Protein AF-A0A2H1INW1-F1 (afdb_monomer_lite)

Foldseek 3Di:
DVVVVVVVVVVVVVVLVVLVVQLVPDPDPVSVLVSCVVNLVLLLVLLVLVVLAVVLVPDPDDDPDPVSNVSSVVSYDDVSVVVSVVSVVSVCVSVPPVDDPDPVVVVSVVSNVVSNVVVVVVVVVVVVD

Secondary structure (DSSP, 8-state):
-HHHHHHHHHHHHHHHHHHHHHHHH-SSHHHHHHHHHHTTHHHHHHHHHHHHHHHHHS--SPPSSHHHHHHHHHTSSHHHHHHHHHHHHHHHHHS-TTS-SSHHHHHHHHHHHHHHHHHHHHHHHHH--

Structure (mmCIF, N/CA/C/O backbone):
data_AF-A0A2H1INW1-F1
#
_entry.id   AF-A0A2H1INW1-F1
#
loop_
_atom_site.group_PDB
_atom_site.id
_atom_site.type_symbol
_atom_site.label_atom_id
_atom_site.label_alt_id
_atom_site.label_comp_id
_atom_site.label_asym_id
_atom_site.label_entity_id
_atom_site.label_seq_id
_atom_site.pdbx_PDB_ins_code
_atom_site.Cartn_x
_atom_site.Cartn_y
_atom_site.Cartn_z
_atom_site.occupancy
_atom_site.B_iso_or_equiv
_atom_site.auth_seq_id
_atom_site.auth_comp_id
_atom_site.auth_asym_id
_atom_site.auth_atom_id
_atom_site.pdbx_PDB_model_num
ATOM 1 N N . MET A 1 1 ? -29.431 -21.034 15.751 1.00 42.38 1 MET A N 1
ATOM 2 C CA . MET A 1 1 ? -27.951 -20.946 15.771 1.00 42.38 1 MET A CA 1
ATOM 3 C C . MET A 1 1 ? -27.394 -20.674 14.377 1.00 42.38 1 MET A C 1
ATOM 5 O O . MET A 1 1 ? -26.698 -19.687 14.225 1.00 42.38 1 MET A O 1
ATOM 9 N N . ARG A 1 2 ? -27.763 -21.457 13.350 1.00 32.91 2 ARG A N 1
ATOM 10 C CA . ARG A 1 2 ? -27.374 -21.204 11.948 1.00 32.91 2 ARG A CA 1
ATOM 11 C C . ARG A 1 2 ? -27.793 -19.817 11.432 1.00 32.91 2 ARG A C 1
ATOM 13 O O . ARG A 1 2 ? -26.961 -19.121 10.873 1.00 32.91 2 ARG A O 1
ATOM 20 N N . ASP A 1 3 ? -29.026 -19.391 11.699 1.00 37.69 3 ASP A N 1
ATOM 21 C CA . ASP A 1 3 ? -29.529 -18.086 11.225 1.00 37.69 3 ASP A CA 1
ATOM 22 C C . ASP A 1 3 ? -28.890 -16.890 11.952 1.00 37.69 3 ASP A C 1
ATOM 24 O O . ASP A 1 3 ? -28.672 -15.846 11.351 1.00 37.69 3 ASP A O 1
ATOM 28 N N . TYR A 1 4 ? -28.512 -17.074 13.222 1.00 35.31 4 TYR A N 1
ATOM 29 C CA . TYR A 1 4 ? -27.786 -16.074 14.014 1.00 35.31 4 TYR A CA 1
ATOM 30 C C . TYR A 1 4 ? -26.374 -15.841 13.454 1.00 35.31 4 TYR A C 1
ATOM 32 O O . TYR A 1 4 ? -25.963 -14.706 13.274 1.00 35.31 4 TYR A O 1
ATOM 40 N N . LEU A 1 5 ? -25.667 -16.915 13.084 1.00 30.55 5 LEU A N 1
ATOM 41 C CA . LEU A 1 5 ? -24.337 -16.823 12.469 1.00 30.55 5 LEU A CA 1
ATOM 42 C C . LEU A 1 5 ? -24.370 -16.159 11.085 1.00 30.55 5 LEU A C 1
ATOM 44 O O . LEU A 1 5 ? -23.431 -15.459 10.723 1.00 30.55 5 LEU A O 1
ATOM 48 N N . VAL A 1 6 ? -25.445 -16.356 10.314 1.00 43.06 6 VAL A N 1
ATOM 49 C CA . VAL A 1 6 ? -25.627 -15.680 9.017 1.00 43.06 6 VAL A CA 1
ATOM 50 C C . VAL A 1 6 ? -25.872 -14.180 9.210 1.00 43.06 6 VAL A C 1
ATOM 52 O O . VAL A 1 6 ? -25.304 -13.379 8.472 1.00 43.06 6 VAL A O 1
ATOM 55 N N . GLN A 1 7 ? -26.665 -13.794 10.213 1.00 44.22 7 GLN A N 1
ATOM 56 C CA . GLN A 1 7 ? -26.889 -12.387 10.560 1.00 44.22 7 GLN A CA 1
ATOM 57 C C . GLN A 1 7 ? -25.626 -11.701 11.086 1.00 44.22 7 GLN A C 1
ATOM 59 O O . GLN A 1 7 ? -25.299 -10.614 10.616 1.00 44.22 7 GLN A O 1
ATOM 64 N N . ASP A 1 8 ? -24.899 -12.341 12.004 1.00 39.91 8 ASP A N 1
ATOM 65 C CA . ASP A 1 8 ? -23.635 -11.813 12.531 1.00 39.91 8 ASP A CA 1
ATOM 66 C C . ASP A 1 8 ? -22.597 -11.648 11.414 1.00 39.91 8 ASP A C 1
ATOM 68 O O . ASP A 1 8 ? -21.902 -10.636 11.365 1.00 39.91 8 ASP A O 1
ATOM 72 N N . TYR A 1 9 ? -22.535 -12.586 10.463 1.00 37.12 9 TYR A N 1
ATOM 73 C CA . TYR A 1 9 ? -21.643 -12.485 9.308 1.00 37.12 9 TYR A CA 1
ATOM 74 C C . TYR A 1 9 ? -21.999 -11.309 8.386 1.00 37.12 9 TYR A C 1
ATOM 76 O O . TYR A 1 9 ? -21.123 -10.531 8.019 1.00 37.12 9 TYR A O 1
ATOM 84 N N . GLN A 1 10 ? -23.281 -11.132 8.048 1.00 46.91 10 GLN A N 1
ATOM 85 C CA . GLN A 1 10 ? -23.745 -10.007 7.220 1.00 46.91 10 GLN A CA 1
ATOM 86 C C . GLN A 1 10 ? -23.542 -8.650 7.911 1.00 46.91 10 GLN A C 1
ATOM 88 O O . GLN A 1 10 ? -23.199 -7.657 7.263 1.00 46.91 10 GLN A O 1
ATOM 93 N N . PHE A 1 11 ? -23.734 -8.602 9.231 1.00 54.78 11 PHE A N 1
ATOM 94 C CA . PHE A 1 11 ? -23.447 -7.420 10.036 1.00 54.78 11 PHE A CA 1
ATOM 95 C C . PHE A 1 11 ? -21.951 -7.104 10.030 1.00 54.78 11 PHE A C 1
ATOM 97 O O . PHE A 1 11 ? -21.574 -5.960 9.790 1.00 54.78 11 PHE A O 1
ATOM 104 N N . PHE A 1 12 ? -21.103 -8.114 10.234 1.00 51.56 12 PHE A N 1
ATOM 105 C CA . PHE A 1 12 ? -19.653 -7.962 10.229 1.00 51.56 12 PHE A CA 1
ATOM 106 C C . PHE A 1 12 ? -19.128 -7.494 8.867 1.00 51.56 12 PHE A C 1
ATOM 108 O O . PHE A 1 12 ? -18.332 -6.563 8.814 1.00 51.56 12 PHE A O 1
ATOM 115 N N . GLU A 1 13 ? -19.617 -8.063 7.764 1.00 57.22 13 GLU A N 1
ATOM 116 C CA . GLU A 1 13 ? -19.258 -7.640 6.404 1.00 57.22 13 GLU A CA 1
ATOM 117 C C . GLU A 1 13 ? -19.652 -6.176 6.137 1.00 57.22 13 GLU A C 1
ATOM 119 O O . GLU A 1 13 ? -18.842 -5.377 5.655 1.00 57.22 13 GLU A O 1
ATOM 124 N N . SER A 1 14 ? -20.883 -5.798 6.497 1.00 63.00 14 SER A N 1
ATOM 125 C CA . SER A 1 14 ? -21.376 -4.425 6.336 1.00 63.00 14 SER A CA 1
ATOM 126 C C . SER A 1 14 ? -20.592 -3.440 7.208 1.00 63.00 14 SER A C 1
ATOM 128 O O . SER A 1 14 ? -20.274 -2.332 6.777 1.00 63.00 14 SER A O 1
ATOM 130 N N . PHE A 1 15 ? -20.249 -3.851 8.430 1.00 63.34 15 PHE A N 1
ATOM 131 C CA . PHE A 1 15 ? -19.469 -3.063 9.377 1.00 63.34 15 PHE A CA 1
ATOM 132 C C . PHE A 1 15 ? -18.022 -2.876 8.905 1.00 63.34 15 PHE A C 1
ATOM 134 O O . PHE A 1 15 ? -17.510 -1.758 8.933 1.00 63.34 15 PHE A O 1
ATOM 141 N N . LEU A 1 16 ? -17.386 -3.932 8.392 1.00 63.19 16 LEU A N 1
ATOM 142 C CA . LEU A 1 16 ? -16.041 -3.875 7.822 1.00 63.19 16 LEU A CA 1
ATOM 143 C C . LEU A 1 16 ? -16.003 -2.974 6.579 1.00 63.19 16 LEU A C 1
ATOM 145 O O . LEU A 1 16 ? -15.119 -2.131 6.451 1.00 63.19 16 LEU A O 1
ATOM 149 N N . SER A 1 17 ? -17.011 -3.084 5.708 1.00 70.31 17 SER A N 1
ATOM 150 C CA . SER A 1 17 ? -17.167 -2.215 4.534 1.00 70.31 17 SER A CA 1
ATOM 151 C C . SER A 1 17 ? -17.354 -0.746 4.926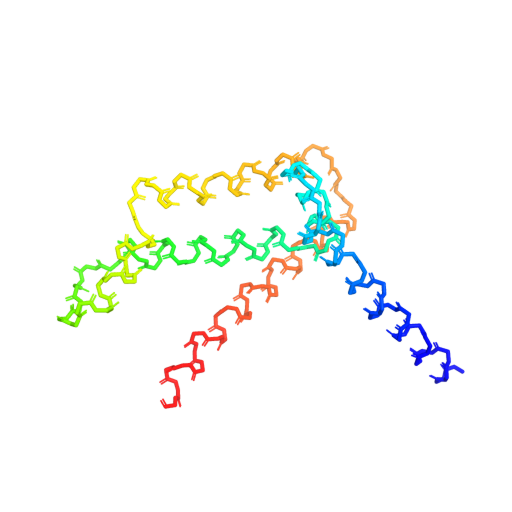 1.00 70.31 17 SER A C 1
ATOM 153 O O . SER A 1 17 ? -16.786 0.146 4.297 1.00 70.31 17 SER A O 1
ATOM 155 N N . MET A 1 18 ? -18.108 -0.480 5.998 1.00 70.12 18 MET A N 1
ATOM 156 C CA . MET A 1 18 ? -18.290 0.865 6.546 1.00 70.12 18 MET A CA 1
ATOM 157 C C . MET A 1 18 ? -16.980 1.432 7.109 1.00 70.12 18 MET A C 1
ATOM 159 O O . MET A 1 18 ? -16.649 2.578 6.818 1.00 70.12 18 MET A O 1
ATOM 163 N N . LEU A 1 19 ? -16.211 0.644 7.865 1.00 66.94 19 LEU A N 1
ATOM 164 C CA . LEU A 1 19 ? -14.893 1.055 8.360 1.00 66.94 19 LEU A CA 1
ATOM 165 C C . LEU A 1 19 ? -13.913 1.328 7.207 1.00 66.94 19 LEU A C 1
ATOM 167 O O . LEU A 1 19 ? -13.194 2.327 7.241 1.00 66.94 19 LEU A O 1
ATOM 171 N N . GLY A 1 20 ? -13.933 0.500 6.157 1.00 67.44 20 GLY A N 1
ATOM 172 C CA . GLY A 1 20 ? -13.167 0.733 4.930 1.00 67.44 20 GLY A CA 1
ATOM 173 C C . GLY A 1 20 ? -13.565 2.036 4.226 1.00 67.44 20 GLY A C 1
ATOM 174 O O . GLY A 1 20 ? -12.701 2.807 3.810 1.00 67.44 20 GLY A O 1
ATOM 175 N N . ALA A 1 21 ? -14.864 2.345 4.162 1.00 69.50 21 ALA A N 1
ATOM 176 C CA . ALA A 1 21 ? -15.356 3.614 3.627 1.00 69.50 21 ALA A CA 1
ATOM 177 C C . ALA A 1 21 ? -14.924 4.815 4.488 1.00 69.50 21 ALA A C 1
ATOM 179 O O . ALA A 1 21 ? -14.515 5.839 3.941 1.00 69.50 21 ALA A O 1
ATOM 180 N N . CYS A 1 22 ? -14.949 4.694 5.819 1.00 71.25 22 CYS A N 1
ATOM 181 C CA . CYS A 1 22 ? -14.430 5.722 6.724 1.00 71.25 22 CYS A CA 1
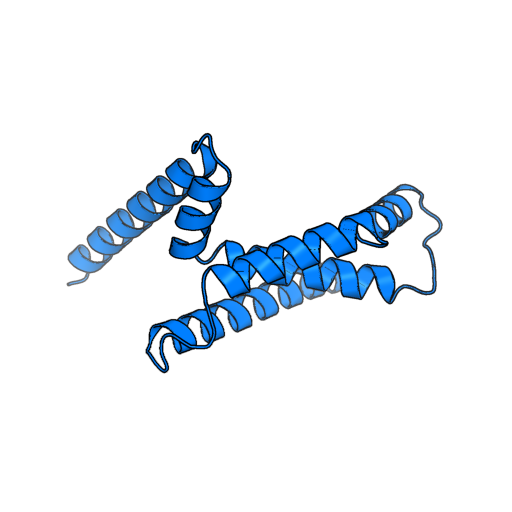ATOM 182 C C . CYS A 1 22 ? -12.934 5.984 6.496 1.00 71.25 22 CYS A C 1
ATOM 184 O O . CYS A 1 22 ? -12.526 7.143 6.456 1.00 71.25 22 CYS A O 1
ATOM 186 N N . ALA A 1 23 ? -12.129 4.939 6.278 1.00 76.88 23 ALA A N 1
ATOM 187 C CA . ALA A 1 23 ? -10.716 5.088 5.932 1.00 76.88 23 ALA A CA 1
ATOM 188 C C . ALA A 1 23 ? -10.526 5.778 4.568 1.00 76.88 23 ALA A C 1
ATOM 190 O O . ALA A 1 23 ? -9.718 6.696 4.438 1.00 76.88 23 ALA A O 1
ATOM 191 N N . ALA A 1 24 ? -11.290 5.378 3.548 1.00 74.38 24 ALA A N 1
ATOM 192 C CA . ALA A 1 24 ? -11.185 5.947 2.205 1.00 74.38 24 ALA A CA 1
ATOM 193 C C . ALA A 1 24 ? -11.563 7.439 2.160 1.00 74.38 24 ALA A C 1
ATOM 195 O O . ALA A 1 24 ? -10.907 8.221 1.466 1.00 74.38 24 ALA A O 1
ATOM 196 N N . HIS A 1 25 ? -12.595 7.826 2.915 1.00 79.94 25 HIS A N 1
ATOM 197 C CA . HIS A 1 25 ? -13.182 9.168 2.904 1.00 79.94 25 HIS A CA 1
ATOM 198 C C . HIS A 1 25 ? -12.686 10.104 4.011 1.00 79.94 25 HIS A C 1
ATOM 200 O O . HIS A 1 25 ? -13.119 11.251 4.049 1.00 79.94 25 HIS A O 1
ATOM 206 N N . ALA A 1 26 ? -11.801 9.662 4.905 1.00 84.00 26 ALA A N 1
ATOM 207 C CA . ALA A 1 26 ? -11.189 10.568 5.869 1.00 84.00 26 ALA A CA 1
ATOM 208 C C . ALA A 1 26 ? -10.316 11.618 5.154 1.00 84.00 26 ALA A C 1
ATOM 210 O O . ALA A 1 26 ? -9.541 11.287 4.257 1.00 84.00 26 ALA A O 1
ATOM 211 N N . ASP A 1 27 ? -10.429 12.883 5.556 1.00 84.50 27 ASP A N 1
ATOM 212 C CA . ASP A 1 27 ? -9.700 13.989 4.919 1.00 84.50 27 ASP A CA 1
ATOM 213 C C . ASP A 1 27 ? -8.236 14.079 5.387 1.00 84.50 27 ASP A C 1
ATOM 215 O O . ASP A 1 27 ? -7.366 14.555 4.658 1.00 84.50 27 ASP A O 1
ATOM 219 N N . GLU A 1 28 ? -7.950 13.584 6.594 1.00 86.62 28 GLU A N 1
ATOM 220 C CA . GLU A 1 28 ? -6.639 13.667 7.239 1.00 86.62 28 GLU A CA 1
ATOM 221 C C . GLU A 1 28 ? -5.944 12.302 7.293 1.00 86.62 28 GLU A C 1
ATOM 223 O O . GLU A 1 28 ? -6.558 11.286 7.630 1.00 86.62 28 GLU A O 1
ATOM 228 N N . LEU A 1 29 ? -4.636 12.285 7.017 1.00 78.56 29 LEU A N 1
ATOM 229 C CA . LEU A 1 29 ? -3.803 11.077 7.057 1.00 78.56 29 LEU A CA 1
ATOM 230 C C . LEU A 1 29 ? -3.877 10.367 8.418 1.00 78.56 29 LEU A C 1
ATOM 232 O O . LEU A 1 29 ? -4.012 9.148 8.474 1.00 78.56 29 LEU A O 1
ATOM 236 N N . ASP A 1 30 ? -3.885 11.134 9.506 1.00 78.44 30 ASP A N 1
ATOM 237 C CA . ASP A 1 30 ? -3.942 10.611 10.873 1.00 78.44 30 ASP A CA 1
ATOM 238 C C . ASP A 1 30 ? -5.226 9.804 11.134 1.00 78.44 30 ASP A C 1
ATOM 240 O O . ASP A 1 30 ? -5.205 8.746 11.766 1.00 78.44 30 ASP A O 1
ATOM 244 N N . ALA A 1 31 ? -6.356 10.261 10.589 1.00 77.12 31 ALA A N 1
ATOM 245 C CA . ALA A 1 31 ? -7.626 9.549 10.674 1.00 77.12 31 ALA A CA 1
ATOM 246 C C . ALA A 1 31 ? -7.623 8.277 9.809 1.00 77.12 31 ALA A C 1
ATOM 248 O O . ALA A 1 31 ? -8.110 7.237 10.256 1.00 77.12 31 ALA A O 1
ATOM 249 N N . LYS A 1 32 ? -7.020 8.322 8.611 1.00 77.56 32 LYS A N 1
ATOM 250 C CA . LYS A 1 32 ? -6.851 7.135 7.753 1.00 77.56 32 LYS A CA 1
ATOM 251 C C . LYS A 1 32 ? -6.038 6.046 8.442 1.00 77.56 32 LYS A C 1
ATOM 253 O O . LYS A 1 32 ? -6.439 4.887 8.411 1.00 77.56 32 LYS A O 1
ATOM 258 N N . LEU A 1 33 ? -4.944 6.421 9.101 1.00 76.12 33 LEU A N 1
ATOM 259 C CA . LEU A 1 33 ? -4.066 5.497 9.821 1.00 76.12 33 LEU A CA 1
ATOM 260 C C . LEU A 1 33 ? -4.776 4.843 11.012 1.00 76.12 33 LEU A C 1
ATOM 262 O O . LEU A 1 33 ? -4.667 3.633 11.199 1.00 76.12 33 LEU A O 1
ATOM 266 N N . ARG A 1 34 ? -5.589 5.600 11.762 1.00 76.19 34 ARG A N 1
ATOM 267 C CA . ARG A 1 34 ? -6.418 5.044 12.847 1.00 76.19 34 ARG A CA 1
ATOM 268 C C . ARG A 1 34 ? -7.420 4.006 12.341 1.00 76.19 34 ARG A C 1
ATOM 270 O O . ARG A 1 34 ? -7.525 2.933 12.923 1.00 76.19 34 ARG A O 1
ATOM 277 N N . PHE A 1 35 ? -8.130 4.282 11.245 1.00 72.06 35 PHE A N 1
ATOM 278 C CA . PHE A 1 35 ? -9.036 3.285 10.660 1.00 72.06 35 PHE A CA 1
ATOM 279 C C . PHE A 1 35 ? -8.276 2.089 10.070 1.00 72.06 35 PHE A C 1
ATOM 281 O O . PHE A 1 35 ? -8.688 0.948 10.265 1.00 72.06 35 PHE A O 1
ATOM 288 N N . GLY A 1 36 ? -7.137 2.331 9.414 1.00 71.19 36 GLY A N 1
ATOM 289 C CA . GLY A 1 36 ? -6.260 1.286 8.886 1.00 71.19 36 GLY A CA 1
ATOM 290 C C . GLY A 1 36 ? -5.725 0.345 9.968 1.00 71.19 36 GLY A C 1
ATOM 291 O O . GLY A 1 36 ? -5.671 -0.863 9.737 1.00 71.19 36 GLY A O 1
ATOM 292 N N . ARG A 1 37 ? -5.419 0.866 11.167 1.00 70.25 37 ARG A N 1
ATOM 293 C CA . ARG A 1 37 ? -5.068 0.078 12.362 1.00 70.25 37 ARG A CA 1
ATOM 294 C C . ARG A 1 37 ? -6.186 -0.882 12.742 1.00 70.25 37 ARG A C 1
ATOM 296 O O . ARG A 1 37 ? -5.950 -2.080 12.842 1.00 70.25 37 ARG A O 1
ATOM 303 N N . GLN A 1 38 ? -7.398 -0.358 12.938 1.00 68.38 38 GLN A N 1
ATOM 304 C CA . GLN A 1 38 ? -8.569 -1.153 13.325 1.00 68.38 38 GLN A CA 1
ATOM 305 C C . GLN A 1 38 ? -8.854 -2.293 12.337 1.00 68.38 38 GLN A C 1
ATOM 307 O O . GLN A 1 38 ? -9.396 -3.326 12.718 1.00 68.38 38 GLN A O 1
ATOM 312 N N . LEU A 1 39 ? -8.507 -2.082 11.068 1.00 65.75 39 LEU A N 1
ATOM 313 C CA . LEU A 1 39 ? -8.720 -3.029 9.982 1.00 65.75 39 LEU A CA 1
ATOM 314 C C . LEU A 1 39 ? -7.531 -3.972 9.740 1.00 65.75 39 LEU A C 1
ATOM 316 O O . LEU A 1 39 ? -7.633 -4.852 8.890 1.00 65.75 39 LEU A O 1
ATOM 320 N N . GLY A 1 40 ? -6.396 -3.781 10.421 1.00 70.12 40 GLY A N 1
ATOM 321 C CA . GLY A 1 40 ? -5.154 -4.512 10.144 1.00 70.12 40 GLY A CA 1
ATOM 322 C C . GLY A 1 40 ? -4.504 -4.173 8.792 1.00 70.12 40 GLY A C 1
ATOM 323 O O . GLY A 1 40 ? -3.515 -4.797 8.419 1.00 70.12 40 GLY A O 1
ATOM 324 N N . MET A 1 41 ? -5.014 -3.175 8.058 1.00 75.44 41 MET A N 1
ATOM 325 C CA . MET A 1 41 ? -4.508 -2.795 6.730 1.00 75.44 41 MET A CA 1
ATOM 326 C C . MET A 1 41 ? -3.083 -2.244 6.788 1.00 75.44 41 MET A C 1
ATOM 328 O O . MET A 1 41 ? -2.324 -2.441 5.847 1.00 75.44 41 MET A O 1
ATOM 332 N N . LEU A 1 42 ? -2.708 -1.581 7.888 1.00 75.19 42 LEU A N 1
ATOM 333 C CA . LEU A 1 42 ? -1.356 -1.042 8.050 1.00 75.19 42 LEU A CA 1
ATOM 334 C C . LEU A 1 42 ? -0.297 -2.156 8.044 1.00 75.19 42 LEU A C 1
ATOM 336 O O . LEU A 1 42 ? 0.729 -2.010 7.393 1.00 75.19 42 LEU A O 1
ATOM 340 N N . ILE A 1 43 ? -0.588 -3.297 8.681 1.00 77.12 43 ILE A N 1
ATOM 341 C CA . ILE A 1 43 ? 0.291 -4.477 8.659 1.00 77.12 43 ILE A CA 1
ATOM 342 C C . ILE A 1 43 ? 0.445 -5.010 7.236 1.00 77.12 43 ILE A C 1
ATOM 344 O O . ILE A 1 43 ? 1.561 -5.263 6.794 1.00 77.12 43 ILE A O 1
ATOM 348 N N . VAL A 1 44 ? -0.666 -5.154 6.510 1.00 77.12 44 VAL A N 1
ATOM 349 C CA . VAL A 1 44 ? -0.645 -5.660 5.130 1.00 77.12 44 VAL A CA 1
ATOM 350 C C . VAL A 1 44 ? 0.180 -4.745 4.222 1.00 77.12 44 VAL A C 1
ATOM 352 O O . VAL A 1 44 ? 0.972 -5.241 3.429 1.00 77.12 44 VAL A O 1
ATOM 355 N N . LEU A 1 45 ? 0.039 -3.423 4.367 1.00 78.69 45 LEU A N 1
ATOM 356 C CA . LEU A 1 45 ? 0.813 -2.449 3.593 1.00 78.69 45 LEU A CA 1
ATOM 357 C C . LEU A 1 45 ? 2.309 -2.521 3.909 1.00 78.69 45 LEU A C 1
ATOM 359 O O . LEU A 1 45 ? 3.106 -2.553 2.979 1.00 78.69 45 LEU A O 1
ATOM 363 N N . VAL A 1 46 ? 2.696 -2.599 5.187 1.00 83.00 46 VAL A N 1
ATOM 364 C CA . VAL A 1 46 ? 4.112 -2.762 5.563 1.00 83.00 46 VAL A CA 1
ATOM 365 C C . VAL A 1 46 ? 4.685 -4.038 4.954 1.00 83.00 46 VAL A C 1
ATOM 367 O O . VAL A 1 46 ? 5.738 -3.982 4.328 1.00 83.00 46 VAL A O 1
ATOM 370 N N . VAL A 1 47 ? 3.990 -5.173 5.093 1.00 77.50 47 VAL A N 1
ATOM 371 C CA . VAL A 1 47 ? 4.447 -6.460 4.547 1.00 77.50 47 VAL A CA 1
ATOM 372 C C . VAL A 1 47 ? 4.618 -6.384 3.031 1.00 77.50 47 VAL A C 1
ATOM 374 O O . VAL A 1 47 ? 5.687 -6.721 2.529 1.00 77.50 47 VAL A O 1
ATOM 377 N N . ALA A 1 48 ? 3.597 -5.922 2.306 1.00 77.50 48 ALA A N 1
ATOM 378 C CA . ALA A 1 48 ? 3.638 -5.862 0.850 1.00 77.50 48 ALA A CA 1
ATOM 379 C C . ALA A 1 48 ? 4.767 -4.945 0.355 1.00 77.50 48 ALA A C 1
ATOM 381 O O . ALA A 1 48 ? 5.597 -5.353 -0.456 1.00 77.50 48 ALA A O 1
ATOM 382 N N . GLU A 1 49 ? 4.840 -3.720 0.874 1.00 85.75 49 GLU A N 1
ATOM 383 C CA . GLU A 1 49 ? 5.792 -2.712 0.399 1.00 85.75 49 GLU A CA 1
ATOM 384 C C . GLU A 1 49 ? 7.239 -3.080 0.773 1.00 85.75 49 GLU A C 1
ATOM 386 O O . GLU A 1 49 ? 8.158 -2.876 -0.023 1.00 85.75 49 GLU A O 1
ATOM 391 N N . TRP A 1 50 ? 7.453 -3.697 1.942 1.00 85.69 50 TRP A N 1
ATOM 392 C CA . TRP A 1 50 ? 8.769 -4.195 2.351 1.00 85.69 50 TRP A CA 1
ATOM 393 C C . TRP A 1 50 ? 9.241 -5.370 1.485 1.00 85.69 50 TRP A C 1
ATOM 395 O O . TRP A 1 50 ? 10.394 -5.377 1.055 1.00 85.69 50 TRP A O 1
ATOM 405 N N . LEU A 1 51 ? 8.354 -6.319 1.155 1.00 78.44 51 LEU A N 1
ATOM 406 C CA . LEU A 1 51 ? 8.670 -7.415 0.229 1.00 78.44 51 LEU A CA 1
ATOM 407 C C . LEU A 1 51 ? 9.043 -6.890 -1.163 1.00 78.44 51 LEU A C 1
ATOM 409 O O . LEU A 1 51 ? 9.991 -7.389 -1.770 1.00 78.44 51 LEU A O 1
ATOM 413 N N . TYR A 1 52 ? 8.344 -5.866 -1.664 1.00 82.06 52 TYR A N 1
ATOM 414 C CA . TYR A 1 52 ? 8.692 -5.236 -2.939 1.00 82.06 52 TYR A CA 1
ATOM 415 C C . TYR A 1 52 ? 10.051 -4.539 -2.905 1.00 82.06 52 TYR A C 1
ATOM 417 O O . TYR A 1 52 ? 10.795 -4.652 -3.881 1.00 82.06 52 TYR A O 1
ATOM 425 N N . LEU A 1 53 ? 10.384 -3.850 -1.808 1.00 86.81 53 LEU A N 1
ATOM 426 C CA . LEU A 1 53 ? 11.688 -3.211 -1.634 1.00 86.81 53 LEU A CA 1
ATOM 427 C C . LEU A 1 53 ? 12.814 -4.250 -1.625 1.00 86.81 53 LEU A C 1
ATOM 429 O O . LEU A 1 53 ? 13.733 -4.154 -2.436 1.00 86.81 53 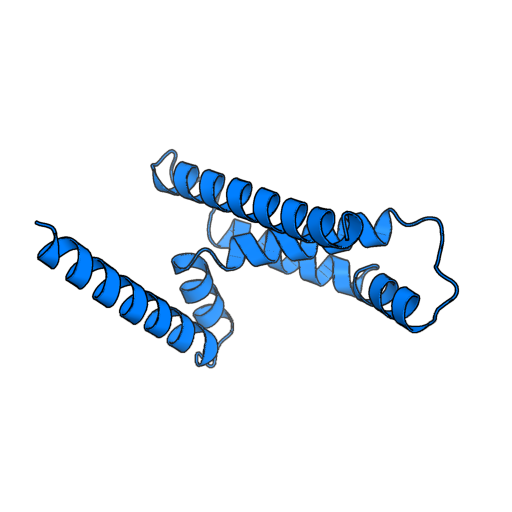LEU A O 1
ATOM 433 N N . ASP A 1 54 ? 12.712 -5.268 -0.766 1.00 85.25 54 ASP A N 1
ATOM 434 C CA . ASP A 1 54 ? 13.716 -6.334 -0.647 1.00 85.25 54 ASP A CA 1
ATOM 435 C C . ASP A 1 54 ? 13.904 -7.083 -1.978 1.00 85.25 54 ASP A C 1
ATOM 437 O O . ASP A 1 54 ? 15.023 -7.275 -2.471 1.00 85.25 54 ASP A O 1
ATOM 441 N N . TRP A 1 55 ? 12.796 -7.419 -2.646 1.00 87.69 55 TRP A N 1
ATOM 442 C CA . TRP A 1 55 ? 12.830 -8.021 -3.974 1.00 87.69 55 TRP A CA 1
ATOM 443 C C . TRP A 1 55 ? 13.507 -7.115 -5.005 1.00 87.69 55 TRP A C 1
ATOM 445 O O . TRP A 1 55 ? 14.354 -7.584 -5.762 1.00 87.69 55 TRP A O 1
ATOM 455 N N . ALA A 1 56 ? 13.143 -5.833 -5.082 1.00 85.62 56 ALA A N 1
ATOM 456 C CA . ALA A 1 56 ? 13.653 -4.932 -6.112 1.00 85.62 56 ALA A CA 1
ATOM 457 C C . ALA A 1 56 ? 15.133 -4.570 -5.898 1.00 85.62 56 ALA A C 1
ATOM 459 O O . ALA A 1 56 ? 15.862 -4.393 -6.882 1.00 85.62 56 ALA A O 1
ATOM 460 N N . GLU A 1 57 ? 15.585 -4.484 -4.643 1.00 88.06 57 GLU A N 1
ATOM 461 C CA . GLU A 1 57 ? 16.982 -4.228 -4.277 1.00 88.06 57 GLU A CA 1
ATOM 462 C C . GLU A 1 57 ? 17.877 -5.458 -4.455 1.00 88.06 57 GLU A C 1
ATOM 464 O O . GLU A 1 57 ? 19.021 -5.316 -4.889 1.00 88.06 57 GLU A O 1
ATOM 469 N N . SER A 1 58 ? 17.359 -6.668 -4.221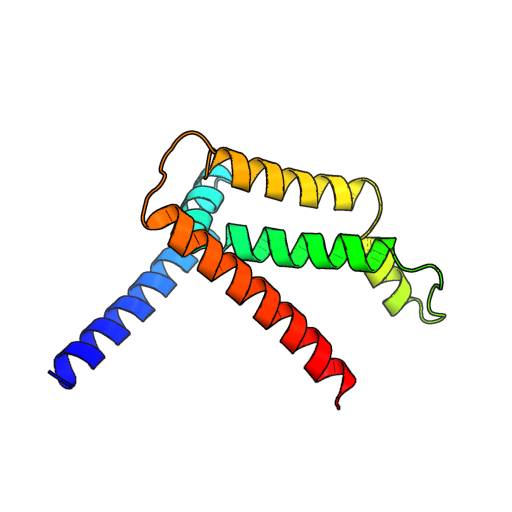 1.00 85.25 58 SER A N 1
ATOM 470 C CA . SER A 1 58 ? 18.102 -7.918 -4.448 1.00 85.25 58 SER A CA 1
ATOM 471 C C . SER A 1 58 ? 18.308 -8.263 -5.932 1.00 85.25 58 SER A C 1
ATOM 473 O O . SER A 1 58 ? 19.049 -9.194 -6.262 1.00 85.25 58 SER A O 1
ATOM 475 N N . ARG A 1 59 ? 17.700 -7.515 -6.868 1.00 80.31 59 ARG A N 1
ATOM 476 C CA . ARG A 1 59 ? 17.884 -7.739 -8.310 1.00 80.31 59 ARG A CA 1
ATOM 477 C C . ARG A 1 59 ? 19.232 -7.233 -8.816 1.00 80.31 59 ARG A C 1
ATOM 479 O O . ARG A 1 59 ? 19.407 -6.044 -9.079 1.00 80.31 59 ARG A O 1
ATOM 486 N N . GLU A 1 60 ? 20.122 -8.170 -9.122 1.00 80.38 60 GLU A N 1
ATOM 487 C CA . GLU A 1 60 ? 21.374 -7.882 -9.836 1.00 80.38 60 GLU A CA 1
ATOM 488 C C . GLU A 1 60 ? 21.141 -7.655 -11.343 1.00 80.38 60 GLU A C 1
ATOM 490 O O . GLU A 1 60 ? 21.671 -6.710 -11.933 1.00 80.38 60 GLU A O 1
ATOM 495 N N . ASP A 1 61 ? 20.281 -8.472 -11.964 1.00 87.62 61 ASP A N 1
ATOM 496 C CA . ASP A 1 61 ? 20.021 -8.433 -13.404 1.00 87.62 61 ASP A CA 1
ATOM 497 C C . ASP A 1 61 ? 18.751 -7.651 -13.767 1.00 87.62 61 ASP A C 1
ATOM 499 O O . ASP A 1 61 ? 17.617 -7.998 -13.392 1.00 87.62 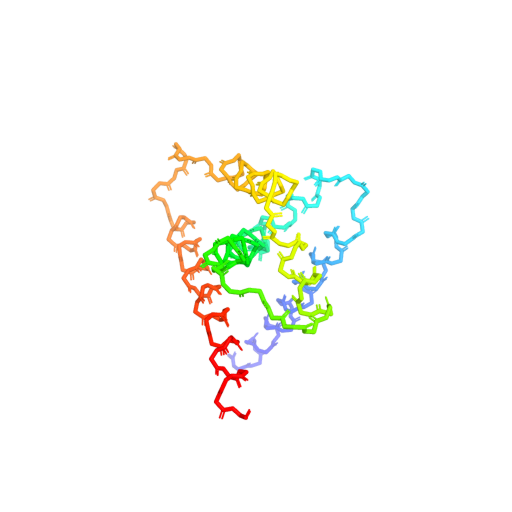61 ASP A O 1
ATOM 503 N N . MET A 1 62 ? 18.938 -6.619 -14.597 1.00 86.88 62 MET A N 1
ATOM 504 C CA . MET A 1 62 ? 17.841 -5.799 -15.104 1.00 86.88 62 MET A CA 1
ATOM 505 C C . MET A 1 62 ? 17.233 -6.372 -16.394 1.00 86.88 62 MET A C 1
ATOM 507 O O . MET A 1 62 ? 17.935 -6.547 -17.394 1.00 86.88 62 MET A O 1
ATOM 511 N N . PRO A 1 63 ? 15.907 -6.605 -16.433 1.00 87.19 63 PRO A N 1
ATOM 512 C CA . PRO A 1 63 ? 15.244 -7.173 -17.599 1.00 87.19 63 PRO A CA 1
ATOM 513 C C . PRO A 1 63 ? 15.296 -6.224 -18.810 1.00 87.19 63 PRO A C 1
ATOM 515 O O . PRO A 1 63 ? 15.219 -5.006 -18.662 1.00 87.19 63 PRO A O 1
ATOM 518 N N . PRO A 1 64 ? 15.338 -6.732 -20.054 1.00 85.38 64 PRO A N 1
ATOM 519 C CA . PRO A 1 64 ? 15.481 -5.884 -21.239 1.00 85.38 64 PRO A CA 1
ATOM 520 C C . PRO A 1 64 ? 14.233 -5.038 -21.537 1.00 85.38 64 PRO A C 1
ATOM 522 O O . PRO A 1 64 ? 14.348 -3.965 -22.131 1.00 85.38 64 PRO A O 1
ATOM 525 N N . ARG A 1 65 ? 13.037 -5.469 -21.110 1.00 90.62 65 ARG A N 1
ATOM 526 C CA . ARG A 1 65 ? 11.783 -4.731 -21.338 1.00 90.62 65 ARG A CA 1
ATOM 527 C C . ARG A 1 65 ? 11.682 -3.530 -20.396 1.00 90.62 65 ARG A C 1
ATOM 529 O O . ARG A 1 65 ? 11.684 -3.701 -19.181 1.00 90.62 65 ARG A O 1
ATOM 536 N N . GLN A 1 66 ? 11.513 -2.334 -20.964 1.00 86.00 66 GLN A N 1
ATOM 537 C CA . GLN A 1 66 ? 11.425 -1.071 -20.215 1.00 86.00 66 GLN A CA 1
ATOM 538 C C . GLN A 1 66 ? 10.336 -1.097 -19.135 1.00 86.00 66 GLN A C 1
ATOM 540 O O . GLN A 1 66 ? 10.563 -0.613 -18.037 1.00 86.00 66 GLN A O 1
ATOM 545 N N . VAL A 1 67 ? 9.178 -1.695 -19.431 1.00 78.94 67 VAL A N 1
ATOM 546 C CA . VAL A 1 67 ? 8.056 -1.793 -18.481 1.00 78.94 67 VAL A CA 1
ATOM 547 C C . VAL A 1 67 ? 8.419 -2.579 -17.218 1.00 78.94 67 VAL A C 1
ATOM 549 O O . VAL A 1 67 ? 8.033 -2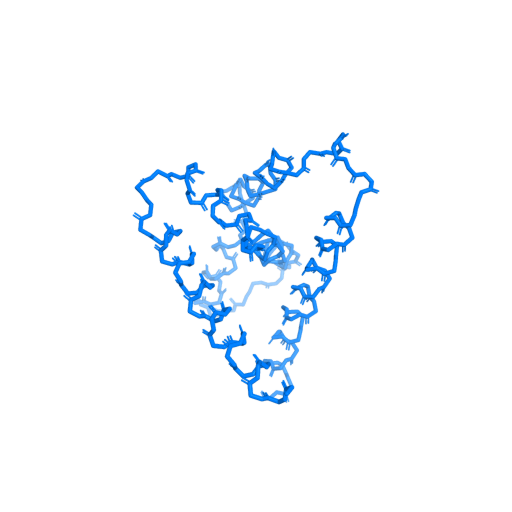.179 -16.130 1.00 78.94 67 VAL A O 1
ATOM 552 N N . HIS A 1 68 ? 9.222 -3.642 -17.338 1.00 82.38 68 HIS A N 1
ATOM 553 C CA . HIS A 1 68 ? 9.663 -4.424 -16.179 1.00 82.38 68 HIS A CA 1
ATOM 554 C C . HIS A 1 68 ? 10.749 -3.681 -15.393 1.00 82.38 68 HIS A C 1
ATOM 556 O O . HIS A 1 68 ? 10.757 -3.722 -14.171 1.00 82.38 68 HIS A O 1
ATOM 562 N N . ARG A 1 69 ? 11.641 -2.959 -16.087 1.00 86.00 69 ARG A N 1
ATOM 563 C CA . ARG A 1 69 ? 12.635 -2.101 -15.425 1.00 86.00 69 ARG A CA 1
ATOM 564 C C . ARG A 1 69 ? 11.987 -0.969 -14.650 1.00 86.00 69 ARG A C 1
ATOM 566 O O . ARG A 1 69 ? 12.335 -0.772 -13.501 1.00 86.00 69 ARG A O 1
ATOM 573 N N . GLY A 1 70 ? 11.017 -0.287 -15.258 1.00 80.62 70 GLY A N 1
ATOM 574 C CA . GLY A 1 70 ? 10.277 0.789 -14.604 1.00 80.62 70 GLY A CA 1
ATOM 575 C C . GLY A 1 70 ? 9.553 0.312 -13.347 1.00 80.62 70 GLY A C 1
ATOM 576 O O . GLY A 1 70 ? 9.501 1.051 -12.376 1.00 80.62 70 GLY A O 1
ATOM 577 N N . TRP A 1 71 ? 9.059 -0.931 -13.338 1.00 81.94 71 TRP A N 1
ATOM 578 C CA . TRP A 1 71 ? 8.479 -1.530 -12.137 1.00 81.94 71 TRP A CA 1
ATOM 579 C C . TRP A 1 71 ? 9.514 -1.741 -11.027 1.00 81.94 71 TRP A C 1
ATOM 581 O O . TRP A 1 71 ? 9.257 -1.392 -9.883 1.00 81.94 71 TRP A O 1
ATOM 591 N N . ILE A 1 72 ? 10.698 -2.258 -11.363 1.00 84.25 72 ILE A N 1
ATOM 592 C CA . ILE A 1 72 ? 11.798 -2.446 -10.403 1.00 84.25 72 ILE A CA 1
ATOM 593 C C . ILE A 1 72 ? 12.295 -1.093 -9.880 1.00 84.25 72 ILE A C 1
ATOM 595 O O . ILE A 1 72 ? 12.450 -0.920 -8.680 1.00 84.25 72 ILE A O 1
ATOM 599 N N . ASP A 1 73 ? 12.505 -0.123 -10.772 1.00 88.06 73 ASP A N 1
ATOM 600 C CA . ASP A 1 73 ? 12.968 1.226 -10.430 1.00 88.06 73 ASP A CA 1
ATOM 601 C C . ASP A 1 73 ? 11.973 1.987 -9.544 1.00 88.06 73 ASP A C 1
ATOM 603 O O . ASP A 1 73 ? 12.391 2.812 -8.740 1.00 88.06 73 ASP A O 1
ATOM 607 N N . LEU A 1 74 ? 10.672 1.706 -9.673 1.00 86.12 74 LEU A N 1
ATOM 608 C CA . LEU A 1 74 ? 9.633 2.296 -8.830 1.00 86.12 74 LEU A CA 1
ATOM 609 C C . LEU A 1 74 ? 9.718 1.819 -7.372 1.00 86.12 74 LEU A C 1
ATOM 611 O O . LEU A 1 74 ? 9.426 2.601 -6.473 1.00 86.12 74 LEU A O 1
ATOM 615 N N . HIS A 1 75 ? 10.126 0.567 -7.152 1.00 88.88 75 HIS A N 1
ATOM 616 C CA . HIS A 1 75 ? 10.124 -0.084 -5.838 1.00 88.88 75 HIS A CA 1
ATOM 617 C C . HIS A 1 75 ? 11.528 -0.188 -5.221 1.00 88.88 75 HIS A C 1
ATOM 619 O O . HIS A 1 75 ? 11.774 -1.045 -4.382 1.00 88.88 75 HIS A O 1
ATOM 625 N N . ARG A 1 76 ? 12.484 0.657 -5.630 1.00 89.56 76 ARG A N 1
ATOM 626 C CA . ARG A 1 76 ? 13.847 0.662 -5.069 1.00 89.56 76 ARG A CA 1
ATOM 627 C C . ARG A 1 76 ? 14.433 2.061 -4.956 1.00 89.56 76 ARG A C 1
ATOM 629 O O . ARG A 1 76 ? 13.982 2.998 -5.614 1.00 89.56 76 ARG A O 1
ATOM 636 N N . GLY A 1 77 ? 15.509 2.182 -4.184 1.00 90.94 77 GLY A N 1
ATOM 637 C CA . GLY A 1 77 ? 16.218 3.444 -3.988 1.00 90.94 77 GLY A CA 1
ATOM 638 C C . GLY A 1 77 ? 15.567 4.347 -2.941 1.00 90.94 77 GLY A C 1
ATOM 639 O O . GLY A 1 77 ? 14.526 4.030 -2.370 1.00 90.94 77 GLY A O 1
ATOM 640 N N . GLU A 1 78 ? 16.202 5.494 -2.684 1.00 93.94 78 GLU A N 1
ATOM 641 C CA . GLU A 1 78 ? 15.956 6.312 -1.483 1.00 93.94 78 GLU A CA 1
ATOM 642 C C . GLU A 1 78 ? 14.492 6.724 -1.285 1.00 93.94 78 GLU A C 1
ATOM 644 O O . GLU A 1 78 ? 13.997 6.714 -0.161 1.00 93.94 78 GLU A O 1
ATOM 649 N N . ALA A 1 79 ? 13.785 7.067 -2.364 1.00 87.19 79 ALA A N 1
ATOM 650 C CA . ALA A 1 79 ? 12.397 7.511 -2.271 1.00 87.19 79 ALA A CA 1
ATOM 651 C C . ALA A 1 79 ? 11.464 6.391 -1.789 1.00 87.19 79 ALA A C 1
ATOM 653 O O . ALA A 1 79 ? 10.645 6.615 -0.899 1.00 87.19 79 ALA A O 1
ATOM 654 N N . PHE A 1 80 ? 11.600 5.192 -2.359 1.00 87.44 80 PHE A N 1
ATOM 655 C CA . PHE A 1 80 ? 10.763 4.055 -1.988 1.00 87.44 80 PHE A CA 1
ATOM 656 C C . PHE A 1 80 ? 11.174 3.477 -0.630 1.00 87.44 80 PHE A C 1
ATOM 658 O O . PHE A 1 80 ? 10.317 3.176 0.192 1.00 87.44 80 PHE A O 1
ATOM 665 N N . HIS A 1 81 ? 12.475 3.442 -0.332 1.00 89.88 81 HIS A N 1
ATOM 666 C CA . HIS A 1 81 ? 12.967 3.097 1.000 1.00 89.88 81 HIS A CA 1
ATOM 667 C C . HIS A 1 81 ? 12.382 4.023 2.079 1.00 89.88 81 HIS A C 1
ATOM 669 O O . HIS A 1 81 ? 11.901 3.554 3.105 1.00 89.88 81 HIS A O 1
ATOM 675 N N . GLY A 1 82 ? 12.356 5.338 1.834 1.00 85.31 82 GLY A N 1
ATOM 676 C CA . GLY A 1 82 ? 11.740 6.302 2.749 1.00 85.31 82 GLY A CA 1
ATOM 677 C C . GLY A 1 82 ? 10.233 6.090 2.937 1.00 85.31 82 GLY A C 1
ATOM 678 O O . GLY A 1 82 ? 9.727 6.285 4.038 1.00 85.31 82 GLY A O 1
ATOM 679 N N . TRP A 1 83 ? 9.520 5.654 1.892 1.00 87.19 83 TRP A N 1
ATOM 680 C CA . TRP A 1 83 ? 8.107 5.271 1.988 1.00 87.19 83 TRP A CA 1
ATOM 681 C C . TRP A 1 83 ? 7.905 4.036 2.870 1.00 87.19 83 TRP A C 1
ATOM 683 O O . TRP A 1 83 ? 7.086 4.068 3.785 1.00 87.19 83 TRP A O 1
ATOM 693 N N . VAL A 1 84 ? 8.682 2.977 2.636 1.00 85.56 84 VAL A N 1
ATOM 694 C CA . VAL A 1 84 ? 8.621 1.753 3.444 1.00 85.56 84 VAL A CA 1
ATOM 695 C C . VAL A 1 84 ? 8.957 2.056 4.902 1.00 85.56 84 VAL A C 1
ATOM 697 O O . VAL A 1 84 ? 8.220 1.638 5.792 1.00 85.56 84 VAL A O 1
ATOM 700 N N . GLN A 1 85 ? 10.005 2.845 5.155 1.00 89.00 85 GLN A N 1
ATOM 701 C CA . GLN A 1 85 ? 10.379 3.228 6.515 1.00 89.00 85 GLN A CA 1
ATOM 702 C C . GLN A 1 85 ? 9.284 4.054 7.195 1.00 89.00 85 GLN A C 1
ATOM 704 O O . GLN A 1 85 ? 8.967 3.793 8.346 1.00 89.00 85 GLN A O 1
ATOM 709 N N . PHE A 1 86 ? 8.639 4.981 6.482 1.00 88.06 86 PHE A N 1
ATOM 710 C CA . PHE A 1 86 ? 7.484 5.700 7.017 1.00 88.06 86 PHE A CA 1
ATOM 711 C C . PHE A 1 86 ? 6.366 4.740 7.454 1.00 88.06 86 PHE A C 1
ATOM 713 O O . PHE A 1 86 ? 5.809 4.907 8.533 1.00 88.06 86 PHE A O 1
ATOM 720 N N . LEU A 1 87 ? 6.043 3.716 6.658 1.00 82.31 87 LEU A N 1
ATOM 721 C CA . LEU A 1 87 ? 5.019 2.734 7.033 1.00 82.31 87 LEU A CA 1
ATOM 722 C C . LEU A 1 87 ? 5.420 1.909 8.266 1.00 82.31 87 LEU A C 1
ATOM 724 O O . LEU A 1 87 ? 4.560 1.613 9.095 1.00 82.31 87 LEU A O 1
ATOM 728 N N . VAL A 1 88 ? 6.702 1.553 8.392 1.00 84.81 88 VAL A N 1
ATOM 729 C CA . VAL A 1 88 ? 7.251 0.868 9.575 1.00 84.81 88 VAL A CA 1
ATOM 730 C C . VAL A 1 88 ? 7.160 1.765 10.807 1.00 84.81 88 VAL A C 1
ATOM 732 O O . VAL A 1 88 ? 6.600 1.343 11.815 1.00 84.81 88 VAL A O 1
ATOM 735 N N . ASP A 1 89 ? 7.608 3.016 10.707 1.00 85.81 89 ASP A N 1
ATOM 736 C CA . ASP A 1 89 ? 7.536 3.992 11.797 1.00 85.81 89 ASP A CA 1
ATOM 737 C C . ASP A 1 89 ? 6.080 4.207 12.242 1.00 85.81 89 ASP A C 1
ATOM 739 O O . ASP A 1 89 ? 5.783 4.294 13.433 1.00 85.81 89 ASP A O 1
ATOM 743 N N . GLU A 1 90 ? 5.141 4.254 11.293 1.00 83.06 90 GLU A N 1
ATOM 744 C CA . GLU A 1 90 ? 3.713 4.354 11.585 1.00 83.06 90 GLU A CA 1
ATOM 745 C C . GLU A 1 90 ? 3.166 3.095 12.263 1.00 83.06 90 GLU A C 1
ATOM 747 O O . GLU A 1 90 ? 2.332 3.205 13.163 1.00 83.06 90 GLU A O 1
ATOM 752 N N . LEU A 1 91 ? 3.634 1.906 11.880 1.00 77.75 91 LEU A N 1
ATOM 753 C CA . LEU A 1 91 ? 3.271 0.659 12.548 1.00 77.75 91 LEU A CA 1
ATOM 754 C C . LEU A 1 91 ? 3.772 0.654 13.998 1.00 77.75 91 LEU A C 1
ATOM 756 O O . LEU A 1 91 ? 2.978 0.410 14.904 1.00 77.75 91 LEU A O 1
ATOM 760 N N . GLU A 1 92 ? 5.041 0.990 14.226 1.00 81.19 92 GLU A N 1
ATOM 761 C CA . GLU A 1 92 ? 5.657 1.069 15.558 1.00 81.19 92 GLU A CA 1
ATOM 762 C C . GLU A 1 92 ? 4.990 2.136 16.436 1.00 81.19 92 GLU A C 1
ATOM 764 O O . GLU A 1 92 ? 4.693 1.902 17.606 1.00 81.19 92 GLU A O 1
ATOM 769 N N . ARG A 1 93 ? 4.671 3.304 15.865 1.00 80.00 93 ARG A N 1
ATOM 770 C CA . ARG A 1 93 ? 3.948 4.382 16.555 1.00 80.00 93 ARG A CA 1
ATOM 771 C C . ARG A 1 93 ? 2.563 3.941 17.022 1.00 80.00 93 ARG A C 1
ATOM 773 O O . ARG A 1 93 ? 2.074 4.400 18.054 1.00 80.00 93 ARG A O 1
ATOM 780 N N . VAL A 1 94 ? 1.894 3.120 16.220 1.00 72.94 94 VAL A N 1
ATOM 781 C CA . VAL A 1 94 ? 0.508 2.694 16.434 1.00 72.94 94 VAL A CA 1
ATOM 782 C C . VAL A 1 94 ? 0.409 1.420 17.290 1.00 72.94 94 VAL A C 1
ATOM 784 O O . VAL A 1 94 ? -0.631 1.183 17.922 1.00 72.94 94 VAL A O 1
ATOM 787 N N . PHE A 1 95 ? 1.480 0.629 17.329 1.00 69.31 95 PHE A N 1
ATOM 788 C CA . PHE A 1 95 ? 1.645 -0.585 18.128 1.00 69.31 95 PHE A CA 1
ATOM 789 C C . PHE A 1 95 ? 2.989 -0.549 18.888 1.00 69.31 95 PHE A C 1
ATOM 791 O O . PHE A 1 95 ? 3.904 -1.300 18.549 1.00 69.31 95 PHE A O 1
ATOM 798 N N . PRO A 1 96 ? 3.137 0.333 19.894 1.00 69.19 96 PRO A N 1
ATOM 799 C CA . PRO A 1 96 ? 4.394 0.488 20.625 1.00 69.19 96 PRO A CA 1
ATOM 800 C C . PRO A 1 96 ? 4.721 -0.749 21.478 1.00 69.19 96 PRO A C 1
ATOM 802 O O . PRO A 1 96 ? 3.838 -1.314 22.118 1.00 69.19 96 PRO A O 1
ATOM 805 N N . GLU A 1 97 ? 6.004 -1.124 21.551 1.00 64.31 97 GLU A N 1
ATOM 806 C CA . GLU A 1 97 ? 6.485 -2.334 22.253 1.00 64.31 97 GLU A CA 1
ATOM 807 C C . GLU A 1 97 ? 6.132 -2.398 23.756 1.00 64.31 97 GLU A C 1
ATOM 809 O O . GLU A 1 97 ? 6.125 -3.478 24.348 1.00 64.31 97 GLU A O 1
ATOM 814 N N . GLU A 1 98 ? 5.869 -1.256 24.398 1.00 60.69 98 GLU A N 1
ATOM 815 C CA . GLU A 1 98 ? 5.659 -1.170 25.850 1.00 60.69 98 GLU A CA 1
ATOM 816 C C . GLU A 1 98 ? 4.220 -1.484 26.290 1.00 60.69 98 GLU A C 1
ATOM 818 O O . GLU A 1 98 ? 3.988 -1.786 27.466 1.00 60.69 98 GLU A O 1
ATOM 823 N N . GLU A 1 99 ? 3.255 -1.461 25.368 1.00 53.03 99 GLU A N 1
ATOM 824 C CA . GLU A 1 99 ? 1.858 -1.764 25.663 1.00 53.03 99 GLU A CA 1
ATOM 825 C C . GLU A 1 99 ? 1.484 -3.145 25.111 1.00 53.03 99 GLU A C 1
ATOM 827 O O . GLU A 1 99 ? 1.216 -3.336 23.931 1.00 53.03 99 GLU A O 1
ATOM 832 N N . ASP A 1 100 ? 1.384 -4.086 26.052 1.00 50.09 100 ASP A N 1
ATOM 833 C CA . ASP A 1 100 ? 0.552 -5.289 25.997 1.00 50.09 100 ASP A CA 1
ATOM 834 C C . ASP A 1 100 ? 1.201 -6.596 25.488 1.00 50.09 100 ASP A C 1
ATOM 836 O O . ASP A 1 100 ? 1.178 -6.968 24.317 1.00 50.09 100 ASP A O 1
ATOM 840 N N . GLN A 1 101 ? 1.633 -7.418 26.454 1.00 48.81 101 GLN A N 1
ATOM 841 C CA . GLN A 1 101 ? 1.746 -8.881 26.316 1.00 48.81 101 GLN A CA 1
ATOM 842 C C . GLN A 1 101 ? 0.342 -9.529 26.253 1.00 48.81 101 GLN A C 1
ATOM 844 O O . GLN A 1 101 ? 0.058 -10.488 26.975 1.00 48.81 101 GLN A O 1
ATOM 849 N N . SER A 1 102 ? -0.577 -8.963 25.465 1.00 59.50 102 SER A N 1
ATOM 850 C CA . SER A 1 102 ? -1.983 -9.364 25.403 1.00 59.50 102 SER A CA 1
ATOM 851 C C . SER A 1 102 ? -2.354 -10.043 24.090 1.00 59.50 102 SER A C 1
ATOM 853 O O . SER A 1 102 ? -1.606 -10.067 23.114 1.00 59.50 102 SER A O 1
ATOM 855 N N . SER A 1 103 ? -3.582 -10.564 24.079 1.00 57.16 103 SER A N 1
ATOM 856 C CA . SER A 1 103 ? -4.287 -11.129 22.926 1.00 57.16 103 SER A CA 1
ATOM 857 C C . SER A 1 103 ? -4.202 -10.282 21.644 1.00 57.16 103 SER A C 1
ATOM 859 O O . SER A 1 103 ? -4.387 -10.837 20.558 1.00 57.16 103 SER A O 1
ATOM 861 N N . GLU A 1 104 ? -3.962 -8.967 21.731 1.00 59.31 104 GLU A N 1
ATOM 862 C CA . GLU A 1 104 ? -3.837 -8.083 20.564 1.00 59.31 104 GLU A CA 1
ATOM 863 C C . GLU A 1 104 ? -2.507 -8.325 19.828 1.00 59.31 104 GLU A C 1
ATOM 865 O O . GLU A 1 104 ? -2.527 -8.532 18.617 1.00 59.31 104 GLU A O 1
ATOM 870 N N . ALA A 1 105 ? -1.378 -8.452 20.535 1.00 63.06 105 ALA A N 1
ATOM 871 C CA . ALA A 1 105 ? -0.070 -8.754 19.937 1.00 63.06 105 ALA A CA 1
ATOM 872 C C . ALA A 1 105 ? -0.033 -10.132 19.242 1.00 63.06 105 ALA A C 1
ATOM 874 O O . ALA A 1 105 ? 0.508 -10.273 18.140 1.00 63.06 105 ALA A O 1
ATOM 875 N N . GLU A 1 106 ? -0.670 -11.146 19.839 1.00 65.50 106 GLU A N 1
ATOM 876 C CA . GLU A 1 106 ? -0.846 -12.462 19.204 1.00 65.50 106 GLU A CA 1
ATOM 877 C C . GLU A 1 106 ? -1.706 -12.369 17.933 1.00 65.50 106 GLU A C 1
ATOM 879 O O . GLU A 1 106 ? -1.376 -12.972 16.909 1.00 65.50 106 GLU A O 1
ATOM 884 N N . THR A 1 107 ? -2.776 -11.568 17.962 1.00 67.25 107 THR A N 1
ATOM 885 C CA . THR A 1 107 ? -3.637 -11.341 16.790 1.00 67.25 107 THR A CA 1
ATOM 886 C C . THR A 1 107 ? -2.874 -10.635 15.670 1.00 67.25 107 THR A C 1
ATOM 888 O O . THR A 1 107 ? -2.969 -11.049 14.517 1.00 67.25 107 THR A O 1
ATOM 891 N N . LEU A 1 108 ? -2.076 -9.612 15.990 1.00 65.75 108 LEU A N 1
ATOM 892 C CA . LEU A 1 108 ? -1.255 -8.886 15.014 1.00 65.75 108 LEU A CA 1
ATOM 893 C C . LEU A 1 108 ? -0.191 -9.792 14.395 1.00 65.75 108 LEU A C 1
ATOM 895 O O . LEU A 1 108 ? -0.009 -9.773 13.181 1.00 65.75 108 LEU A O 1
ATOM 899 N N . THR A 1 109 ? 0.441 -10.647 15.202 1.00 69.75 109 THR A N 1
ATOM 900 C CA . THR A 1 109 ? 1.395 -11.658 14.721 1.00 69.75 109 THR A CA 1
ATOM 901 C C . THR A 1 109 ? 0.726 -12.627 13.745 1.00 69.75 109 THR A C 1
ATOM 903 O O . THR A 1 109 ? 1.278 -12.928 12.687 1.00 69.75 109 THR A O 1
ATOM 906 N N . HIS A 1 110 ? -0.488 -13.088 14.056 1.00 70.31 110 HIS A N 1
ATOM 907 C CA . HIS A 1 110 ? -1.248 -13.968 13.171 1.00 70.31 110 HIS A CA 1
ATOM 908 C C . HIS A 1 110 ? -1.667 -13.261 11.869 1.00 70.31 110 HIS A C 1
ATOM 910 O O . HIS A 1 110 ? -1.604 -13.854 10.792 1.00 70.31 110 HIS A O 1
ATOM 916 N N . VAL A 1 111 ? -2.073 -11.987 11.936 1.00 70.62 111 VAL A N 1
ATOM 917 C CA . VAL A 1 111 ? -2.387 -11.173 10.747 1.00 70.62 111 VAL A CA 1
ATOM 918 C C . VAL A 1 111 ? -1.140 -10.953 9.890 1.00 70.62 111 VAL A C 1
ATOM 920 O O . VAL A 1 111 ? -1.221 -11.110 8.675 1.00 70.62 111 VAL A O 1
ATOM 923 N N . TRP A 1 112 ? 0.010 -10.665 10.505 1.00 68.06 112 TRP A N 1
ATOM 924 C CA . TRP A 1 112 ? 1.301 -10.536 9.827 1.00 68.06 112 TRP A CA 1
ATOM 925 C C . TRP A 1 112 ? 1.670 -11.814 9.075 1.00 68.06 112 TRP A C 1
ATOM 927 O O . TRP A 1 112 ? 1.882 -11.778 7.866 1.00 68.06 112 TRP A O 1
ATOM 937 N N . GLN A 1 113 ? 1.682 -12.957 9.769 1.00 73.44 113 GLN A N 1
ATOM 938 C CA . GLN A 1 113 ? 1.983 -14.258 9.163 1.00 73.44 113 GLN A CA 1
ATOM 939 C C . GLN A 1 113 ? 1.042 -14.549 7.995 1.00 73.44 113 GLN A C 1
ATOM 941 O O . GLN A 1 113 ? 1.489 -14.926 6.917 1.00 73.44 113 GLN A O 1
ATOM 946 N N . ARG A 1 114 ? -0.259 -14.284 8.170 1.00 74.81 114 ARG A N 1
ATOM 947 C CA . ARG A 1 114 ? -1.240 -14.499 7.109 1.00 74.81 114 ARG A CA 1
ATOM 948 C C . ARG A 1 114 ? -1.030 -13.582 5.904 1.00 74.81 114 ARG A C 1
ATOM 950 O O . ARG A 1 114 ? -1.257 -14.028 4.782 1.00 74.81 114 ARG A O 1
ATOM 957 N N . ALA A 1 115 ? -0.648 -12.325 6.120 1.00 66.06 115 ALA A N 1
ATOM 958 C CA . ALA A 1 115 ? -0.351 -11.384 5.044 1.00 66.06 115 ALA A CA 1
ATOM 959 C C . ALA A 1 115 ? 0.880 -11.834 4.244 1.00 66.06 115 ALA A C 1
ATOM 961 O O . ALA A 1 115 ? 0.810 -11.885 3.020 1.00 66.06 115 ALA A O 1
ATOM 962 N N . VAL A 1 116 ? 1.951 -12.249 4.933 1.00 68.88 116 VAL A N 1
ATOM 963 C CA . VAL A 1 116 ? 3.155 -12.813 4.300 1.00 68.88 116 VAL A CA 1
ATOM 964 C C . VAL A 1 116 ? 2.804 -14.060 3.485 1.00 68.88 116 VAL A C 1
ATOM 966 O O . VAL A 1 116 ? 3.155 -14.131 2.313 1.00 68.88 116 VAL A O 1
ATOM 969 N N . ASP A 1 117 ? 2.051 -15.005 4.059 1.00 72.38 117 ASP A N 1
ATOM 970 C CA . ASP A 1 117 ? 1.640 -16.232 3.362 1.00 72.38 117 ASP A CA 1
ATOM 971 C C . ASP A 1 117 ? 0.822 -15.940 2.094 1.00 72.38 117 ASP A C 1
ATOM 973 O O . ASP A 1 117 ? 0.974 -16.621 1.081 1.00 72.38 117 ASP A O 1
ATOM 977 N N . LEU A 1 118 ? -0.083 -14.956 2.155 1.00 70.94 118 LEU A N 1
ATOM 978 C CA . LEU A 1 118 ? -0.920 -14.561 1.020 1.00 70.94 118 LEU A CA 1
ATOM 979 C C . LEU A 1 118 ? -0.107 -13.893 -0.090 1.00 70.94 118 LEU A C 1
ATOM 981 O O . LEU A 1 118 ? -0.341 -14.202 -1.255 1.00 70.94 118 LEU A O 1
ATOM 985 N N . GLU A 1 119 ? 0.836 -13.018 0.260 1.00 66.25 119 GLU A N 1
ATOM 986 C CA . GLU A 1 119 ? 1.753 -12.410 -0.709 1.00 66.25 119 GLU A CA 1
ATOM 987 C C . GLU A 1 119 ? 2.648 -13.471 -1.356 1.00 66.25 119 GLU A C 1
ATOM 989 O O . GLU A 1 119 ? 2.700 -13.560 -2.580 1.00 66.25 119 GLU A O 1
ATOM 994 N N . CYS A 1 120 ? 3.273 -14.356 -0.571 1.00 70.75 120 CYS A N 1
ATOM 995 C CA . CYS A 1 120 ? 4.060 -15.465 -1.117 1.00 70.75 120 CYS A CA 1
ATOM 996 C C . CYS A 1 120 ? 3.234 -16.330 -2.081 1.00 70.75 120 CYS A C 1
ATOM 998 O O . CYS A 1 120 ? 3.672 -16.580 -3.200 1.00 70.75 120 CYS A O 1
ATOM 1000 N N . ALA A 1 121 ? 2.012 -16.714 -1.692 1.00 69.50 121 ALA A N 1
ATOM 1001 C CA . ALA A 1 121 ? 1.123 -17.498 -2.546 1.00 69.50 121 ALA A CA 1
ATOM 1002 C C . ALA A 1 121 ? 0.717 -16.758 -3.833 1.00 69.50 121 ALA A C 1
ATOM 1004 O O . ALA A 1 121 ? 0.586 -17.386 -4.881 1.00 69.50 121 ALA A O 1
ATOM 1005 N N . PHE A 1 122 ? 0.519 -15.436 -3.773 1.00 64.44 122 PHE A N 1
ATOM 1006 C CA . PHE A 1 122 ? 0.256 -14.618 -4.956 1.00 64.44 122 PHE A CA 1
ATOM 1007 C C . PHE A 1 122 ? 1.438 -14.644 -5.931 1.00 64.44 122 PHE A C 1
ATOM 1009 O O . PHE A 1 122 ? 1.228 -14.788 -7.135 1.00 64.44 122 PHE A O 1
ATOM 1016 N N . PHE A 1 123 ? 2.674 -14.543 -5.435 1.00 61.50 123 PHE A N 1
ATOM 1017 C CA . PHE A 1 123 ? 3.856 -14.656 -6.288 1.00 61.50 123 PHE A CA 1
ATOM 1018 C C . PHE A 1 123 ? 4.021 -16.069 -6.859 1.00 61.50 123 PHE A C 1
ATOM 1020 O O . PHE A 1 123 ? 4.282 -16.184 -8.054 1.00 61.50 123 PHE A O 1
ATOM 1027 N N . ASP A 1 124 ? 3.818 -17.121 -6.062 1.00 69.06 124 ASP A N 1
ATOM 1028 C CA . ASP A 1 124 ? 3.936 -18.514 -6.515 1.00 69.06 124 ASP A CA 1
ATOM 1029 C C . ASP A 1 124 ? 2.930 -18.850 -7.640 1.00 69.06 124 ASP A C 1
ATOM 1031 O O . ASP A 1 124 ? 3.317 -19.408 -8.668 1.00 69.06 124 ASP A O 1
ATOM 1035 N N . ASP A 1 125 ? 1.664 -18.428 -7.516 1.00 61.84 125 ASP A N 1
ATOM 1036 C CA . ASP A 1 125 ? 0.608 -18.679 -8.521 1.00 61.84 125 ASP A CA 1
ATOM 1037 C C . ASP A 1 125 ? 0.897 -18.006 -9.880 1.00 61.84 125 ASP A C 1
ATOM 1039 O O . ASP A 1 125 ? 0.476 -18.484 -10.934 1.00 61.84 125 ASP A O 1
ATOM 1043 N N . VAL A 1 126 ? 1.666 -16.910 -9.884 1.00 57.56 126 VAL A N 1
ATOM 1044 C CA . VAL A 1 126 ? 2.092 -16.212 -11.110 1.00 57.56 126 VAL A CA 1
ATOM 1045 C C . VAL A 1 126 ? 3.228 -16.951 -11.837 1.00 57.56 126 VAL A C 1
ATOM 1047 O O . VAL A 1 126 ? 3.406 -16.739 -13.038 1.00 57.56 126 VAL A O 1
ATOM 1050 N N . TYR A 1 127 ? 3.987 -17.818 -11.155 1.00 49.50 127 TYR A N 1
ATOM 1051 C CA . TYR A 1 127 ? 5.073 -18.607 -11.758 1.00 49.50 127 TYR A CA 1
ATOM 1052 C C . TYR A 1 127 ? 4.679 -20.053 -12.104 1.00 49.50 127 TYR A C 1
ATOM 1054 O O . TYR A 1 127 ? 5.327 -20.649 -12.968 1.00 49.50 127 TYR A O 1
ATOM 1062 N N . ASP A 1 128 ? 3.626 -20.596 -11.488 1.00 48.22 128 ASP A N 1
ATOM 1063 C CA . ASP A 1 128 ? 3.124 -21.958 -11.733 1.00 48.22 128 ASP A CA 1
ATOM 1064 C C . ASP A 1 128 ? 2.103 -22.067 -12.891 1.00 48.22 128 ASP A C 1
ATOM 1066 O O . ASP A 1 128 ? 1.571 -23.155 -13.147 1.00 48.22 128 ASP A O 1
ATOM 1070 N N . ASN A 1 129 ? 1.855 -20.976 -13.631 1.00 38.53 129 ASN A N 1
ATOM 1071 C CA . ASN A 1 129 ? 0.913 -20.914 -14.762 1.00 38.53 129 ASN A CA 1
ATOM 1072 C C . ASN A 1 129 ? 1.558 -20.435 -16.075 1.00 38.53 129 ASN A C 1
ATOM 1074 O O . ASN A 1 129 ? 2.120 -19.316 -16.106 1.00 38.53 129 ASN A O 1
#

pLDDT: mean 71.92, std 14.52, range [30.55, 93.94]

Sequence (129 aa):
MRDYLVQDYQFFESFLSMLGACAAHADELDAKLRFGRQLGMLIVLVVAEWLYLDWAESREDMPPRQVHRGWIDLHRGEAFHGWVQFLVDELERVFPEEEDQSSEAETLTHVWQRAVDLECAFFDDVYDN

Radius of gyration: 18.16 Å; chains: 1; bounding box: 51×36×48 Å

InterPro domains:
  IPR016084 Haem oxygenase-like, multi-helical [G3DSA:1.20.910.10] (39-129)
  IPR016084 Haem oxygenase-like, multi-helical [SSF48613] (2-127)
  IPR026285 TenA_E protein [PIRSF003170] (1-128)

Organism: NCBI:txid1255617